Protein AF-A0A517KZJ5-F1 (afdb_monomer_lite)

Sequence (137 aa):
MPTTIDRIVAPIRPSAASSGRLAYRQSRAFATVKATSEGKSSADEAVEKIQELYETARDEFELASEETEENTIYAADDRAAAKAELEKLKEALADVVEEGSDYPAHVREEVSKRVAHRVRELDHAFKALEEKAMHQD

Radius of gyration: 35.66 Å; chains: 1; bounding box: 97×55×94 Å

Secondary structure (DSSP, 8-state):
-----------------------------------S-S---HHHHHHHHHHHHHHHHHHHHHHHHHHHHHT-SSHHHHHHHHHHHHHHHHHHHHHHHSTTSSS-HHHHHHHHHHHHHHHHHHHHHHHHHHHHHHH--

Foldseek 3Di:
DDDDDDDDDDDDDDDDDDDDDDDDDDDPPPDPPPDDDDDDPPLNVLLVVLVVLLVVLVVLLVVLLVCLVVVHPCNVVSLVVSVVSLVVSVVSLCLLLDDPHPDDNVSSVVSCVPPVVSSVVSVVSSVVSVVSSVVVD

Organism: NCBI:txid50376

InterPro domains:
  IPR060581 Embryogenesis-like protein, helical domain [PF27980] (44-131)

pLDDT: mean 78.82, std 18.57, range [41.06, 96.94]

Structure (mmCIF, N/CA/C/O backbone):
data_AF-A0A517KZJ5-F1
#
_entry.id   AF-A0A517KZJ5-F1
#
loop_
_atom_site.group_PDB
_atom_site.id
_atom_site.type_symbol
_atom_site.label_atom_id
_atom_site.label_alt_id
_atom_site.label_comp_id
_atom_site.label_asym_id
_atom_site.label_entity_id
_atom_site.label_seq_id
_atom_site.pdbx_PDB_ins_code
_atom_site.Cartn_x
_atom_site.Cartn_y
_atom_site.Cartn_z
_atom_site.occupancy
_atom_site.B_iso_or_equiv
_atom_site.auth_seq_id
_atom_site.auth_comp_id
_atom_site.auth_asym_id
_atom_site.auth_atom_id
_atom_site.pdbx_PDB_model_num
ATOM 1 N N . MET A 1 1 ? 78.970 37.033 -72.196 1.00 41.62 1 MET A N 1
ATOM 2 C CA . MET A 1 1 ? 78.337 35.744 -72.543 1.00 41.62 1 MET A CA 1
ATOM 3 C C . MET A 1 1 ? 77.567 35.244 -71.316 1.00 41.62 1 MET A C 1
ATOM 5 O O . MET A 1 1 ? 78.092 35.405 -70.220 1.00 41.62 1 MET A O 1
ATOM 9 N N . PRO A 1 2 ? 76.314 34.799 -71.508 1.00 47.09 2 PRO A N 1
ATOM 10 C CA . PRO A 1 2 ? 75.175 34.820 -70.559 1.00 47.09 2 PRO A CA 1
ATOM 11 C C . PRO A 1 2 ? 75.243 33.693 -69.504 1.00 47.09 2 PRO A C 1
ATOM 13 O O . PRO A 1 2 ? 75.725 32.614 -69.818 1.00 47.09 2 PRO A O 1
ATOM 16 N N . THR A 1 3 ? 74.981 33.904 -68.203 1.00 57.75 3 THR A N 1
ATOM 17 C CA . THR A 1 3 ? 73.689 34.024 -67.472 1.00 57.75 3 THR A CA 1
ATOM 18 C C . THR A 1 3 ? 72.608 33.022 -67.872 1.00 57.75 3 THR A C 1
ATOM 20 O O . THR A 1 3 ? 72.017 33.187 -68.931 1.00 57.75 3 THR A O 1
ATOM 23 N N . THR A 1 4 ? 72.271 32.080 -66.981 1.00 63.31 4 THR A N 1
ATOM 24 C CA . THR A 1 4 ? 70.887 31.712 -66.598 1.00 63.31 4 THR A CA 1
ATOM 25 C C . THR A 1 4 ? 70.951 30.823 -65.349 1.00 63.31 4 THR A C 1
ATOM 27 O O . THR A 1 4 ? 71.451 29.705 -65.394 1.00 63.31 4 THR A O 1
ATOM 30 N N . ILE A 1 5 ? 70.500 31.373 -64.220 1.00 57.56 5 ILE A N 1
ATOM 31 C CA . ILE A 1 5 ? 70.291 30.682 -62.943 1.00 57.56 5 ILE A CA 1
ATOM 32 C C . ILE A 1 5 ? 68.860 30.155 -62.976 1.00 57.56 5 ILE A C 1
ATOM 34 O O . ILE A 1 5 ? 67.927 30.955 -63.057 1.00 57.56 5 ILE A O 1
ATOM 38 N N . ASP A 1 6 ? 68.697 28.837 -62.923 1.00 51.25 6 ASP A N 1
ATOM 39 C CA . ASP A 1 6 ? 67.384 28.205 -62.863 1.00 51.25 6 ASP A CA 1
ATOM 40 C C . ASP A 1 6 ? 66.880 28.185 -61.410 1.00 51.25 6 ASP A C 1
ATOM 42 O O . ASP A 1 6 ? 67.546 27.699 -60.492 1.00 51.25 6 ASP A O 1
ATOM 46 N N . ARG A 1 7 ? 65.717 28.802 -61.203 1.00 51.34 7 ARG A N 1
ATOM 47 C CA . ARG A 1 7 ? 65.000 28.936 -59.931 1.00 51.34 7 ARG A CA 1
ATOM 48 C C . ARG A 1 7 ? 63.756 28.066 -60.033 1.00 51.34 7 ARG A C 1
ATOM 50 O O . ARG A 1 7 ? 62.835 28.434 -60.754 1.00 51.34 7 ARG A O 1
ATOM 57 N N . ILE A 1 8 ? 63.658 27.007 -59.231 1.00 51.03 8 ILE A N 1
ATOM 58 C CA . ILE A 1 8 ? 62.369 26.356 -58.967 1.00 51.03 8 ILE A CA 1
ATOM 59 C C . ILE A 1 8 ? 62.160 26.267 -57.458 1.00 51.03 8 ILE A C 1
ATOM 61 O O . ILE A 1 8 ? 62.791 25.498 -56.740 1.00 51.03 8 ILE A O 1
ATOM 65 N N . VAL A 1 9 ? 61.267 27.144 -57.012 1.00 50.97 9 VAL A N 1
ATOM 66 C CA . VAL A 1 9 ? 60.692 27.253 -55.676 1.00 50.97 9 VAL A CA 1
ATOM 67 C C . VAL A 1 9 ? 59.474 26.334 -55.599 1.00 50.97 9 VAL A C 1
ATOM 69 O O . VAL A 1 9 ? 58.575 26.410 -56.432 1.00 50.97 9 VAL A O 1
ATOM 72 N N . ALA A 1 10 ? 59.408 25.536 -54.543 1.00 48.91 10 ALA A N 1
ATOM 73 C CA . ALA A 1 10 ? 58.169 25.115 -53.892 1.00 48.91 10 ALA A CA 1
ATOM 74 C C . ALA A 1 10 ? 58.375 25.355 -52.380 1.00 48.91 10 ALA A C 1
ATOM 76 O O . ALA A 1 10 ? 59.536 25.460 -51.975 1.00 48.91 10 ALA A O 1
ATOM 77 N N . PRO A 1 11 ? 57.346 25.406 -51.510 1.00 54.75 11 PRO A N 1
ATOM 78 C CA . PRO A 1 11 ? 55.941 25.041 -51.711 1.00 54.75 11 PRO A CA 1
ATOM 79 C C . PRO A 1 11 ? 54.965 26.074 -51.079 1.00 54.75 11 PRO A C 1
ATOM 81 O O . PRO A 1 11 ? 55.349 27.195 -50.766 1.00 54.75 11 PRO A O 1
ATOM 84 N N . ILE A 1 12 ? 53.730 25.625 -50.809 1.00 51.97 12 ILE A N 1
ATOM 85 C CA . ILE A 1 12 ? 52.717 26.167 -49.873 1.00 51.97 12 ILE A CA 1
ATOM 86 C C . ILE A 1 12 ? 51.531 26.872 -50.561 1.00 51.97 12 ILE A C 1
ATOM 88 O O . ILE A 1 12 ? 51.548 28.051 -50.897 1.00 51.97 12 ILE A O 1
ATOM 92 N N . ARG A 1 13 ? 50.438 26.114 -50.699 1.00 52.66 13 ARG A N 1
ATOM 93 C CA . ARG A 1 13 ? 49.053 26.619 -50.695 1.00 52.66 13 ARG A CA 1
ATOM 94 C C . ARG A 1 13 ? 48.541 26.593 -49.241 1.00 52.66 13 ARG A C 1
ATOM 96 O O . ARG A 1 13 ? 49.051 25.783 -48.471 1.00 52.66 13 ARG A O 1
ATOM 103 N N . PRO A 1 14 ? 47.400 27.218 -48.910 1.00 50.72 14 PRO A N 1
ATOM 104 C CA . PRO A 1 14 ? 46.936 28.574 -49.204 1.00 50.72 14 PRO A CA 1
ATOM 105 C C . PRO A 1 14 ? 46.659 29.343 -47.887 1.00 50.72 14 PRO A C 1
ATOM 107 O O . PRO A 1 14 ? 46.109 28.779 -46.944 1.00 50.72 14 PRO A O 1
ATOM 110 N N . SER A 1 15 ? 46.997 30.636 -47.820 1.00 47.88 15 SER A N 1
ATOM 111 C CA . SER A 1 15 ? 46.648 31.504 -46.679 1.00 47.88 15 SER A CA 1
ATOM 112 C C . SER A 1 15 ? 45.508 32.459 -47.041 1.00 47.88 15 SER A C 1
ATOM 114 O O . SER A 1 15 ? 45.426 32.959 -48.161 1.00 47.88 15 SER A O 1
ATOM 116 N N . ALA A 1 16 ? 44.612 32.636 -46.077 1.00 47.19 16 ALA A N 1
ATOM 117 C CA . ALA A 1 16 ? 43.296 33.251 -46.146 1.00 47.19 16 ALA A CA 1
ATOM 118 C C . ALA A 1 16 ? 43.293 34.757 -46.468 1.00 47.19 16 ALA A C 1
ATOM 120 O O . ALA A 1 16 ? 44.236 35.462 -46.130 1.00 47.19 16 ALA A O 1
ATOM 121 N N . ALA A 1 17 ? 42.171 35.266 -46.994 1.00 45.62 17 ALA A N 1
ATOM 122 C CA . ALA A 1 17 ? 41.402 36.321 -46.320 1.00 45.62 17 ALA A CA 1
ATOM 123 C C . ALA A 1 17 ? 40.138 36.701 -47.108 1.00 45.62 17 ALA A C 1
ATOM 125 O O . ALA A 1 17 ? 40.169 37.140 -48.256 1.00 45.62 17 ALA A O 1
ATOM 126 N N . SER A 1 18 ? 39.015 36.555 -46.417 1.00 47.88 18 SER A N 1
ATOM 127 C CA . SER A 1 18 ? 37.683 37.051 -46.730 1.00 47.88 18 SER A CA 1
ATOM 128 C C . SER A 1 18 ? 37.620 38.583 -46.746 1.00 47.88 18 SER A C 1
ATOM 130 O O . SER A 1 18 ? 37.999 39.220 -45.765 1.00 47.88 18 SER A O 1
ATOM 132 N N . SER A 1 19 ? 37.040 39.167 -47.798 1.00 52.06 19 SER A N 1
ATOM 133 C CA . SER A 1 19 ? 36.586 40.564 -47.810 1.00 52.06 19 SER A CA 1
ATOM 134 C C . SER A 1 19 ? 35.063 40.631 -47.909 1.00 52.06 19 SER A C 1
ATOM 136 O O . SER A 1 19 ? 34.477 40.309 -48.937 1.00 52.06 19 SER A O 1
ATOM 138 N N . GLY A 1 20 ? 34.465 41.034 -46.786 1.00 52.78 20 GLY A N 1
ATOM 139 C CA . GLY A 1 20 ? 33.256 41.845 -46.647 1.00 52.78 20 GLY A CA 1
ATOM 140 C C . GLY A 1 20 ? 32.021 41.510 -47.479 1.00 52.78 20 GLY A C 1
ATOM 141 O O . GLY A 1 20 ? 31.919 41.912 -48.635 1.00 52.78 20 GLY A O 1
ATOM 142 N N . ARG A 1 21 ? 30.976 41.015 -46.803 1.00 51.66 21 ARG A N 1
ATOM 143 C CA . ARG A 1 21 ? 29.625 41.549 -47.015 1.00 51.66 21 ARG A CA 1
ATOM 144 C C . ARG A 1 21 ? 28.920 41.805 -45.690 1.00 51.66 21 ARG A C 1
ATOM 146 O O . ARG A 1 21 ? 28.738 40.922 -44.862 1.00 51.66 21 ARG A O 1
ATOM 153 N N . LEU A 1 22 ? 28.549 43.069 -45.553 1.00 52.47 22 LEU A N 1
ATOM 154 C CA . LEU A 1 22 ? 27.547 43.617 -44.661 1.00 52.47 22 LEU A CA 1
ATOM 155 C C . LEU A 1 22 ? 26.187 42.982 -44.997 1.00 52.47 22 LEU A C 1
ATOM 157 O O . LEU A 1 22 ? 25.784 43.048 -46.154 1.00 52.47 22 LEU A O 1
ATOM 161 N N . ALA A 1 23 ? 25.506 42.390 -44.021 1.00 50.56 23 ALA A N 1
ATOM 162 C CA . ALA A 1 23 ? 24.046 42.224 -43.947 1.00 50.56 23 ALA A CA 1
ATOM 163 C C . ALA A 1 23 ? 23.781 41.249 -42.798 1.00 50.56 23 ALA A C 1
ATOM 165 O O . ALA A 1 23 ? 24.216 40.107 -42.825 1.00 50.56 23 ALA A O 1
ATOM 166 N N . TYR A 1 24 ? 23.290 41.764 -41.679 1.00 46.41 24 TYR A N 1
ATOM 167 C CA . TYR A 1 24 ? 21.860 41.813 -41.370 1.00 46.41 24 TYR A CA 1
ATOM 168 C C . TYR A 1 24 ? 21.488 40.579 -40.562 1.00 46.41 24 TYR A C 1
ATOM 170 O O . TYR A 1 24 ? 21.864 39.475 -40.922 1.00 46.41 24 TYR A O 1
ATOM 178 N N . ARG A 1 25 ? 20.808 40.850 -39.443 1.00 56.16 25 ARG A N 1
ATOM 179 C CA . ARG A 1 25 ? 20.026 39.950 -38.590 1.00 56.16 25 ARG A CA 1
ATOM 180 C C . ARG A 1 25 ? 20.245 38.455 -38.822 1.00 56.16 25 ARG A C 1
ATOM 182 O O . ARG A 1 25 ? 19.934 37.950 -39.888 1.00 56.16 25 ARG A O 1
ATOM 189 N N . GLN A 1 26 ? 20.469 37.731 -37.735 1.00 54.75 26 GLN A N 1
ATOM 190 C CA . GLN A 1 26 ? 19.382 37.009 -37.065 1.00 54.75 26 GLN A CA 1
ATOM 191 C C . GLN A 1 26 ? 19.998 36.208 -35.917 1.00 54.75 26 GLN A C 1
ATOM 193 O O . GLN A 1 26 ? 20.906 35.414 -36.115 1.00 54.75 26 GLN A O 1
ATOM 198 N N . SER A 1 27 ? 19.488 36.476 -34.717 1.00 50.91 27 SER A N 1
ATOM 199 C CA . SER A 1 27 ? 19.462 35.552 -33.584 1.00 50.91 27 SER A CA 1
ATOM 200 C C . SER A 1 27 ? 20.802 35.076 -33.017 1.00 50.91 27 SER A C 1
ATOM 202 O O . SER A 1 27 ? 21.449 34.167 -33.525 1.00 50.91 27 SER A O 1
ATOM 204 N N . ARG A 1 28 ? 21.122 35.577 -31.818 1.00 54.38 28 ARG A N 1
ATOM 205 C CA . ARG A 1 28 ? 21.798 34.759 -30.803 1.00 54.38 28 ARG A CA 1
ATOM 206 C C . ARG A 1 28 ? 21.054 33.422 -30.703 1.00 54.38 28 ARG A C 1
ATOM 208 O O . ARG A 1 28 ? 19.978 33.373 -30.115 1.00 54.38 28 ARG A O 1
ATOM 215 N N . ALA A 1 29 ? 21.612 32.355 -31.260 1.00 54.53 29 ALA A N 1
ATOM 216 C CA . ALA A 1 29 ? 21.168 30.999 -30.975 1.00 54.53 29 ALA A CA 1
ATOM 217 C C . ALA A 1 29 ? 21.729 30.574 -29.607 1.00 54.53 29 ALA A C 1
ATOM 219 O O . ALA A 1 29 ? 22.605 29.723 -29.509 1.00 54.53 29 ALA A O 1
ATOM 220 N N . PHE A 1 30 ? 21.238 31.204 -28.537 1.00 56.91 30 PHE A N 1
ATOM 221 C CA . PHE A 1 30 ? 21.168 30.53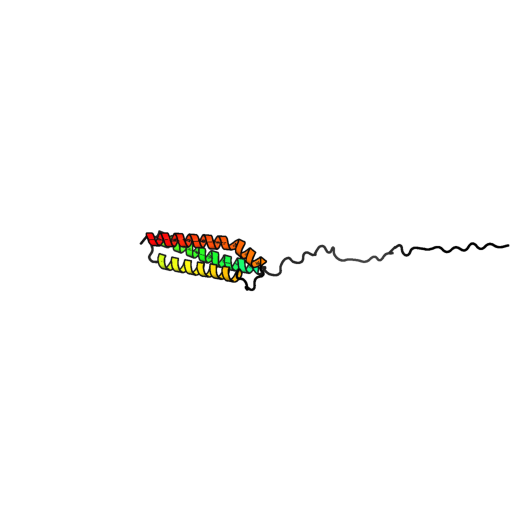3 -27.244 1.00 56.91 30 PHE A CA 1
ATOM 222 C C . PHE A 1 30 ? 19.876 29.730 -27.256 1.00 56.91 30 PHE A C 1
ATOM 224 O O . PHE A 1 30 ? 18.823 30.283 -26.964 1.00 56.91 30 PHE A O 1
ATOM 231 N N . ALA A 1 31 ? 19.957 28.472 -27.676 1.00 55.09 31 ALA A N 1
ATOM 232 C CA . ALA A 1 31 ? 19.031 27.409 -27.293 1.00 55.09 31 ALA A CA 1
ATOM 233 C C . ALA A 1 31 ? 19.391 26.134 -28.062 1.00 55.09 31 ALA A C 1
ATOM 235 O O . ALA A 1 31 ? 18.862 25.864 -29.135 1.00 55.09 31 ALA A O 1
ATOM 236 N N . THR A 1 32 ? 20.222 25.293 -27.457 1.00 53.50 32 THR A N 1
ATOM 237 C CA . THR A 1 32 ? 19.881 23.867 -27.426 1.00 53.50 32 THR A CA 1
ATOM 238 C C . THR A 1 32 ? 19.395 23.543 -26.019 1.00 53.50 32 THR A C 1
ATOM 240 O O . THR A 1 32 ? 19.930 22.682 -25.332 1.00 53.50 32 THR A O 1
ATOM 243 N N . VAL A 1 33 ? 18.388 24.291 -25.564 1.00 55.69 33 VAL A N 1
ATOM 244 C CA . VAL A 1 33 ? 17.442 23.763 -24.585 1.00 55.69 33 VAL A CA 1
ATOM 245 C C . VAL A 1 33 ? 16.407 23.011 -25.414 1.00 55.69 33 VAL A C 1
ATOM 247 O O . VAL A 1 33 ? 15.457 23.595 -25.926 1.00 55.69 33 VAL A O 1
ATOM 250 N N . LYS A 1 34 ? 16.676 21.730 -25.656 1.00 52.34 34 LYS A N 1
ATOM 251 C CA . LYS A 1 34 ? 15.700 20.745 -26.128 1.00 52.34 34 LYS A CA 1
ATOM 252 C C . LYS A 1 34 ? 16.190 19.399 -25.580 1.00 52.34 34 LYS A C 1
ATOM 254 O O . LYS A 1 34 ? 17.234 18.937 -26.013 1.00 52.34 34 LYS A O 1
ATOM 259 N N . ALA A 1 35 ? 15.594 18.804 -24.555 1.00 49.09 35 ALA A N 1
ATOM 260 C CA . ALA A 1 35 ? 14.178 18.762 -24.233 1.00 49.09 35 ALA A CA 1
ATOM 261 C C . ALA A 1 35 ? 13.901 19.108 -22.761 1.00 49.09 35 ALA A C 1
ATOM 263 O O . ALA A 1 35 ? 14.310 18.400 -21.848 1.00 49.09 35 ALA A O 1
ATOM 264 N N . THR A 1 36 ? 13.149 20.178 -22.540 1.00 51.19 36 THR A N 1
ATOM 265 C CA . THR A 1 36 ? 12.191 20.226 -21.435 1.00 51.19 36 THR A CA 1
ATOM 266 C C . THR A 1 36 ? 10.818 20.052 -22.071 1.00 51.19 36 THR A C 1
ATOM 268 O O . THR A 1 36 ? 10.537 20.747 -23.045 1.00 51.19 36 THR A O 1
ATOM 271 N N . SER A 1 37 ? 10.036 19.126 -21.512 1.00 56.47 37 SER A N 1
ATOM 272 C CA . SER A 1 37 ? 8.686 18.666 -21.881 1.00 56.47 37 SER A CA 1
ATOM 273 C C . SER A 1 37 ? 8.542 17.764 -23.115 1.00 56.47 37 SER A C 1
ATOM 275 O O . SER A 1 37 ? 8.159 18.239 -24.176 1.00 56.47 37 SER A O 1
ATOM 277 N N . GLU A 1 38 ? 8.715 16.450 -22.941 1.00 41.06 38 GLU A N 1
ATOM 278 C CA . GLU A 1 38 ? 7.925 15.457 -23.689 1.00 41.06 38 GLU A CA 1
ATOM 279 C C . GLU A 1 38 ? 7.886 14.124 -22.921 1.00 41.06 38 GLU A C 1
ATOM 281 O O . GLU A 1 38 ? 8.881 13.410 -22.855 1.00 41.06 38 GLU A O 1
ATOM 286 N N . GLY A 1 39 ? 6.722 13.838 -22.321 1.00 46.28 39 GLY A N 1
ATOM 287 C CA . GLY A 1 39 ? 6.385 12.595 -21.621 1.00 46.28 39 GLY A CA 1
ATOM 288 C C . GLY A 1 39 ? 6.861 12.556 -20.170 1.00 46.28 39 GLY A C 1
ATOM 289 O O . GLY A 1 39 ? 8.051 12.692 -19.905 1.00 46.28 39 GLY A O 1
ATOM 290 N N . LYS A 1 40 ? 5.957 12.311 -19.212 1.00 51.41 40 LYS A N 1
ATOM 291 C CA . LYS A 1 40 ? 6.376 11.621 -17.981 1.00 51.41 40 LYS A CA 1
ATOM 292 C C . LYS A 1 40 ? 7.170 10.400 -18.434 1.00 51.41 40 LYS A C 1
ATOM 294 O O . LYS A 1 40 ? 6.747 9.732 -19.383 1.00 51.41 40 LYS A O 1
ATOM 299 N N . SER A 1 41 ? 8.348 10.155 -17.862 1.00 69.25 41 SER A N 1
ATOM 300 C CA . SER A 1 41 ? 9.026 8.911 -18.204 1.00 69.25 41 SER A CA 1
ATOM 301 C C . SER A 1 41 ? 8.084 7.769 -17.817 1.00 69.25 41 SER A C 1
ATOM 303 O O . SER A 1 41 ? 7.325 7.889 -16.858 1.00 69.25 41 SER A O 1
ATOM 305 N N . SER A 1 42 ? 8.099 6.670 -18.566 1.00 73.56 42 SER A N 1
ATOM 306 C CA . SER A 1 42 ? 7.313 5.476 -18.223 1.00 73.56 42 SER A CA 1
ATOM 307 C C . SER A 1 42 ? 7.523 5.071 -16.745 1.00 73.56 42 SER A C 1
ATOM 309 O O . SER A 1 42 ? 6.596 4.618 -16.084 1.00 73.56 42 SER A O 1
ATOM 311 N N . ALA A 1 43 ? 8.702 5.362 -16.178 1.00 79.31 43 ALA A N 1
ATOM 312 C CA . ALA A 1 43 ? 8.982 5.241 -14.749 1.00 79.31 43 ALA A CA 1
ATOM 313 C C . ALA A 1 43 ? 8.149 6.170 -13.864 1.00 79.31 43 ALA A C 1
ATOM 315 O O . ALA A 1 43 ? 7.599 5.715 -12.869 1.00 79.31 43 ALA A O 1
ATOM 316 N N . ASP A 1 44 ? 8.074 7.459 -14.198 1.00 84.06 44 ASP A N 1
ATOM 317 C CA . ASP A 1 44 ? 7.309 8.433 -13.420 1.00 84.06 44 ASP A CA 1
ATOM 318 C C . ASP A 1 44 ? 5.821 8.072 -13.417 1.00 84.06 44 ASP A C 1
ATOM 320 O O . ASP A 1 44 ? 5.193 8.130 -12.368 1.00 84.06 44 ASP A O 1
ATOM 324 N N . GLU A 1 45 ? 5.275 7.614 -14.547 1.00 87.56 45 GLU A N 1
ATOM 325 C CA . GLU A 1 45 ? 3.881 7.155 -14.636 1.00 87.56 45 GLU A CA 1
ATOM 326 C C . GLU A 1 45 ? 3.624 5.904 -13.779 1.00 87.56 45 GLU A C 1
ATOM 328 O O . GLU A 1 45 ? 2.641 5.843 -13.039 1.00 87.56 45 GLU A O 1
ATOM 333 N N . ALA A 1 46 ? 4.538 4.927 -13.806 1.00 88.00 46 ALA A N 1
ATOM 334 C CA . ALA A 1 46 ? 4.449 3.752 -12.941 1.00 88.00 46 ALA A CA 1
ATOM 335 C C . ALA A 1 46 ? 4.546 4.122 -11.453 1.00 88.00 46 ALA A C 1
ATOM 337 O O . ALA A 1 46 ? 3.777 3.617 -10.637 1.00 88.00 46 ALA A O 1
ATOM 338 N N . VAL A 1 47 ? 5.472 5.017 -11.092 1.00 90.06 47 VAL A N 1
ATOM 339 C CA . VAL A 1 47 ? 5.621 5.502 -9.714 1.00 90.06 47 VAL A CA 1
ATOM 340 C C . VAL A 1 47 ? 4.374 6.255 -9.266 1.00 90.06 47 VAL A C 1
ATOM 342 O O . VAL A 1 47 ? 3.926 6.025 -8.149 1.00 90.06 47 VAL A O 1
ATOM 345 N N . GLU A 1 48 ? 3.804 7.118 -10.106 1.00 91.56 48 GLU A N 1
ATOM 346 C CA . GLU A 1 48 ? 2.563 7.838 -9.808 1.00 91.56 48 GLU A CA 1
ATOM 347 C C . GLU A 1 48 ? 1.410 6.866 -9.539 1.00 91.56 48 GLU A C 1
ATOM 349 O O . GLU A 1 48 ? 0.797 6.951 -8.480 1.00 91.56 48 GLU A O 1
ATOM 354 N N . LYS A 1 49 ? 1.186 5.874 -10.412 1.00 91.38 49 LYS A N 1
ATOM 355 C CA . LYS A 1 49 ? 0.134 4.860 -10.218 1.00 91.38 49 LYS A CA 1
ATOM 356 C C . LYS A 1 49 ? 0.309 4.078 -8.914 1.00 91.38 49 LYS A C 1
ATOM 358 O O . LYS A 1 49 ? -0.653 3.851 -8.185 1.00 91.38 49 LYS A O 1
ATOM 363 N N . ILE A 1 50 ? 1.534 3.639 -8.617 1.00 93.75 50 ILE A N 1
ATOM 364 C CA . ILE A 1 50 ? 1.813 2.901 -7.378 1.00 93.75 50 ILE A CA 1
ATOM 365 C C . ILE A 1 50 ? 1.643 3.826 -6.163 1.00 93.75 50 ILE A C 1
ATOM 367 O O . ILE A 1 50 ? 1.150 3.383 -5.131 1.00 93.75 50 ILE A O 1
ATOM 371 N N . GLN A 1 51 ? 2.016 5.104 -6.270 1.00 93.69 51 GLN A N 1
ATOM 372 C CA . GLN A 1 51 ? 1.818 6.072 -5.195 1.00 93.69 51 GLN A CA 1
ATOM 373 C C . GLN A 1 51 ? 0.329 6.334 -4.943 1.00 93.69 51 GLN A C 1
ATOM 375 O O . GLN A 1 51 ? -0.068 6.380 -3.787 1.00 93.69 51 GLN A O 1
ATOM 380 N N . GLU A 1 52 ? -0.493 6.454 -5.985 1.00 94.81 52 GLU A N 1
ATOM 381 C CA . GLU A 1 52 ? -1.949 6.587 -5.851 1.00 94.81 52 GLU A CA 1
ATOM 382 C C . GLU A 1 52 ? -2.552 5.388 -5.108 1.00 94.81 52 GLU A C 1
ATOM 384 O O . GLU A 1 52 ? -3.254 5.574 -4.117 1.00 94.81 52 GLU A O 1
ATOM 389 N N . LEU A 1 53 ? -2.199 4.160 -5.513 1.00 95.12 53 LEU A N 1
ATOM 390 C C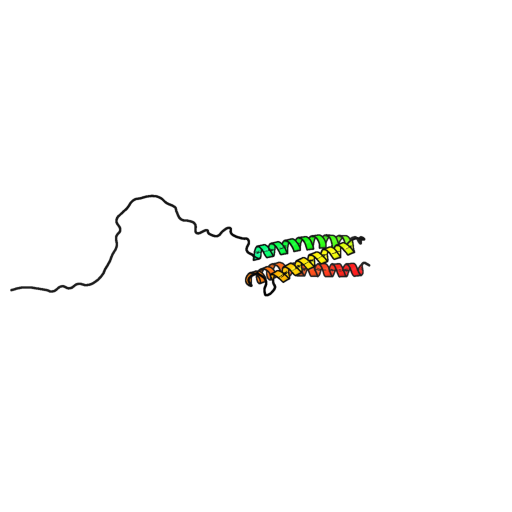A . LEU A 1 53 ? -2.626 2.940 -4.814 1.00 95.12 53 LEU A CA 1
ATOM 391 C C . LEU A 1 53 ? -2.122 2.889 -3.367 1.00 95.12 53 LEU A C 1
ATOM 393 O O . LEU A 1 53 ? -2.812 2.373 -2.494 1.00 95.12 53 LEU A O 1
ATOM 397 N N . TYR A 1 54 ? -0.922 3.412 -3.107 1.00 95.50 54 TYR A N 1
ATOM 398 C CA . TYR A 1 54 ? -0.366 3.480 -1.760 1.00 95.50 54 TYR A CA 1
ATOM 399 C C . TYR A 1 54 ? -1.156 4.436 -0.867 1.00 95.50 54 TYR A C 1
ATOM 401 O O . TYR A 1 54 ? -1.446 4.068 0.267 1.00 95.50 54 TYR A O 1
ATOM 409 N N . GLU A 1 55 ? -1.511 5.629 -1.353 1.00 96.62 55 GLU A N 1
ATOM 410 C CA . GLU A 1 55 ? -2.335 6.566 -0.579 1.00 96.62 55 GLU A CA 1
ATOM 411 C C . GLU A 1 55 ? -3.711 5.953 -0.288 1.00 96.62 55 GLU A C 1
ATOM 413 O O . GLU A 1 55 ? -4.126 5.937 0.864 1.00 96.62 55 GLU A O 1
ATOM 418 N N . THR A 1 56 ? -4.364 5.329 -1.277 1.00 96.81 56 THR A N 1
ATOM 419 C CA . THR A 1 56 ? -5.648 4.638 -1.051 1.00 96.81 56 THR A CA 1
ATOM 420 C C . THR A 1 56 ? -5.526 3.504 -0.031 1.00 96.81 56 THR A C 1
ATOM 422 O O . THR A 1 56 ? -6.299 3.446 0.919 1.00 96.81 56 THR A O 1
ATOM 425 N N . ALA A 1 57 ? -4.532 2.620 -0.171 1.00 96.12 57 ALA A N 1
ATOM 426 C CA . ALA A 1 57 ? -4.328 1.525 0.778 1.00 96.12 57 ALA A CA 1
ATOM 427 C C . ALA A 1 57 ? -3.996 2.025 2.193 1.00 96.12 57 ALA A C 1
ATOM 429 O O . ALA A 1 57 ? -4.301 1.353 3.179 1.00 96.12 57 ALA A O 1
ATOM 430 N N . ARG A 1 58 ? -3.351 3.189 2.299 1.00 96.62 58 ARG A N 1
ATOM 431 C CA . ARG A 1 58 ? -3.047 3.825 3.574 1.00 96.62 58 ARG A CA 1
ATOM 432 C C . ARG A 1 58 ? -4.291 4.433 4.217 1.00 96.62 58 ARG A C 1
ATOM 434 O O . ARG A 1 58 ? -4.478 4.212 5.407 1.00 96.62 58 ARG A O 1
ATOM 441 N N . ASP A 1 59 ? -5.117 5.149 3.464 1.00 96.94 59 ASP A N 1
ATOM 442 C CA . ASP A 1 59 ? -6.360 5.735 3.978 1.00 96.94 59 ASP A CA 1
ATOM 443 C C . ASP A 1 59 ? -7.290 4.637 4.524 1.00 96.94 59 ASP A C 1
ATOM 445 O O . ASP A 1 59 ? -7.785 4.733 5.646 1.00 96.94 59 ASP A O 1
ATOM 449 N N . GLU A 1 60 ? -7.441 3.534 3.781 1.00 96.69 60 GLU A N 1
ATOM 450 C CA . GLU A 1 60 ? -8.225 2.376 4.230 1.00 96.69 60 GLU A CA 1
ATOM 451 C C . GLU A 1 60 ? -7.599 1.684 5.451 1.00 96.69 60 GLU A C 1
ATOM 453 O O . GLU A 1 60 ? -8.305 1.213 6.340 1.00 96.69 60 GLU A O 1
ATOM 458 N N . PHE A 1 61 ? -6.264 1.630 5.539 1.00 96.50 61 PHE A N 1
ATOM 459 C CA . PHE A 1 61 ? -5.587 1.123 6.735 1.00 96.50 61 PHE A CA 1
ATOM 460 C C . PHE A 1 61 ? -5.842 2.004 7.960 1.00 96.50 61 PHE A C 1
ATOM 462 O O . PHE A 1 61 ? -6.043 1.471 9.050 1.00 96.50 61 PHE A O 1
ATOM 469 N N . GLU A 1 62 ? -5.821 3.329 7.798 1.00 96.50 62 GLU A N 1
ATOM 470 C CA . GLU A 1 62 ? -6.098 4.273 8.882 1.00 96.50 62 GLU A CA 1
ATOM 471 C C . GLU A 1 62 ? -7.531 4.066 9.404 1.00 96.50 62 GLU A C 1
ATOM 473 O O . GLU A 1 62 ? -7.694 3.852 10.608 1.00 96.50 62 GLU A O 1
ATOM 478 N N . LEU A 1 63 ? -8.523 3.953 8.510 1.00 94.62 63 LEU A N 1
ATOM 479 C CA . LEU A 1 63 ? -9.902 3.587 8.866 1.00 94.62 63 LEU A CA 1
ATOM 480 C C . LEU A 1 63 ? -9.974 2.236 9.592 1.00 94.62 63 LEU A C 1
ATOM 482 O O . LEU A 1 63 ? -10.493 2.148 10.702 1.00 94.62 63 LEU A O 1
ATOM 486 N N . ALA A 1 64 ? -9.380 1.186 9.020 1.00 94.88 64 ALA A N 1
ATOM 487 C CA . ALA A 1 64 ? -9.380 -0.144 9.625 1.00 94.88 64 ALA A CA 1
ATOM 488 C C . ALA A 1 64 ? -8.724 -0.162 11.015 1.00 94.88 64 ALA A C 1
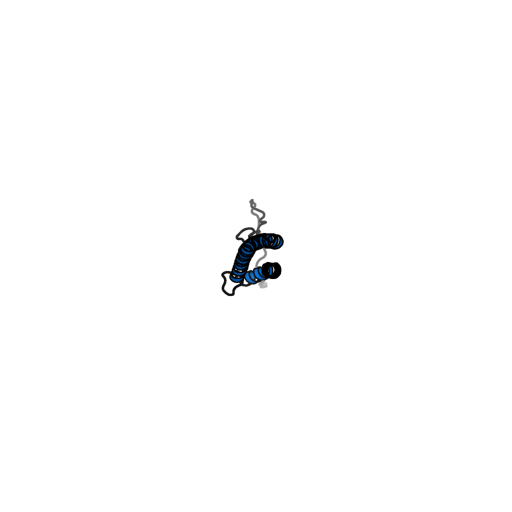ATOM 490 O O . ALA A 1 64 ? -9.134 -0.931 11.890 1.00 94.88 64 ALA A O 1
ATOM 491 N N . SER A 1 65 ? -7.689 0.656 11.221 1.00 94.69 65 SER A N 1
ATOM 492 C CA . SER A 1 65 ? -7.004 0.771 12.505 1.00 94.69 65 SER A CA 1
ATOM 493 C C . SER A 1 65 ? -7.860 1.471 13.559 1.00 94.69 65 SER A C 1
ATOM 495 O O . SER A 1 65 ? -7.954 0.957 14.672 1.00 94.69 65 SER A O 1
ATOM 497 N N . GLU A 1 66 ? -8.536 2.565 13.201 1.00 93.94 66 GLU A N 1
ATOM 498 C CA . GLU A 1 66 ? -9.430 3.314 14.090 1.00 93.94 66 GLU A CA 1
ATOM 499 C C . GLU A 1 66 ? -10.623 2.446 14.513 1.00 93.94 66 GLU A C 1
ATOM 501 O O . GLU A 1 66 ? -10.870 2.259 15.702 1.00 93.94 66 GLU A O 1
ATOM 506 N N . GLU A 1 67 ? -11.273 1.788 13.555 1.00 93.19 67 GLU A N 1
ATOM 507 C CA . GLU A 1 67 ? -12.437 0.930 13.804 1.00 93.19 67 GLU A CA 1
ATOM 508 C C . GLU A 1 67 ? -12.079 -0.308 14.651 1.00 93.19 67 GLU A C 1
ATOM 510 O O . GLU A 1 67 ? -12.855 -0.744 15.509 1.00 93.19 67 GLU A O 1
ATOM 515 N N . THR A 1 68 ? -10.870 -0.858 14.470 1.00 91.50 68 THR A N 1
ATOM 516 C CA . THR A 1 68 ? -10.348 -1.945 15.320 1.00 91.50 68 THR A CA 1
ATOM 517 C C . THR A 1 68 ? -10.083 -1.461 16.748 1.00 91.50 68 THR A C 1
ATOM 519 O O . THR A 1 68 ? -10.396 -2.170 17.705 1.00 91.50 68 THR A O 1
ATOM 522 N N . GLU A 1 69 ? -9.528 -0.260 16.920 1.00 91.44 69 GLU A N 1
ATOM 523 C CA . GLU A 1 69 ? -9.285 0.327 18.243 1.00 91.44 69 GLU A CA 1
ATOM 524 C C . GLU A 1 69 ? -10.590 0.674 18.975 1.00 91.44 69 GLU A C 1
ATOM 526 O O . GLU A 1 69 ? -10.682 0.474 20.190 1.00 91.44 69 GLU A O 1
ATOM 531 N N . GLU A 1 70 ? -11.613 1.113 18.243 1.00 91.62 70 GLU A N 1
ATOM 532 C CA . GLU A 1 70 ? -12.953 1.391 18.769 1.00 91.62 70 GLU A CA 1
ATOM 533 C C . GLU A 1 70 ? -13.812 0.130 18.979 1.00 91.62 70 GLU A C 1
ATOM 535 O O . GLU A 1 70 ? -14.872 0.204 19.607 1.00 91.62 70 GLU A O 1
ATOM 540 N N . ASN A 1 71 ? -13.337 -1.037 18.525 1.00 87.06 71 ASN A N 1
ATOM 541 C CA . ASN A 1 71 ? -14.029 -2.326 18.604 1.00 87.06 71 ASN A CA 1
ATOM 542 C C . ASN A 1 71 ? -15.456 -2.248 18.034 1.00 87.06 71 ASN A C 1
ATOM 544 O O . ASN A 1 71 ? -16.448 -2.627 18.669 1.00 87.06 71 ASN A O 1
ATOM 548 N N . THR A 1 72 ? -15.560 -1.680 16.836 1.00 90.75 72 THR A N 1
ATOM 549 C CA . THR A 1 72 ? -16.839 -1.551 16.144 1.00 90.75 72 THR A CA 1
ATOM 550 C C . THR A 1 72 ? -17.197 -2.839 15.407 1.00 90.75 72 THR A C 1
ATOM 552 O O . THR A 1 72 ? -16.376 -3.729 15.182 1.00 90.75 72 THR A O 1
ATOM 555 N N . ILE A 1 73 ? -18.458 -2.937 14.979 1.00 90.00 73 ILE A N 1
ATOM 556 C CA . ILE A 1 73 ? -18.921 -4.064 14.158 1.00 90.00 73 ILE A CA 1
ATOM 557 C C . ILE A 1 73 ? -18.339 -4.052 12.735 1.00 90.00 73 ILE A C 1
ATOM 559 O O . ILE A 1 73 ? -18.420 -5.071 12.054 1.00 90.00 73 ILE A O 1
ATOM 563 N N . TYR A 1 74 ? -17.790 -2.919 12.286 1.00 89.19 74 TYR A N 1
ATOM 564 C CA . TYR A 1 74 ? -17.269 -2.732 10.928 1.00 89.19 74 TYR A CA 1
ATOM 565 C C . TYR A 1 74 ? -15.777 -3.055 10.824 1.00 89.19 74 TYR A C 1
ATOM 567 O O . TYR A 1 74 ? -15.303 -3.412 9.749 1.00 89.19 74 TYR A O 1
ATOM 575 N N . ALA A 1 75 ? -15.069 -3.104 11.958 1.00 91.00 75 ALA A N 1
ATOM 576 C CA . ALA A 1 75 ? -13.637 -3.382 12.038 1.00 91.00 75 ALA A CA 1
ATOM 577 C C . ALA A 1 75 ? -13.167 -4.615 11.241 1.00 91.00 75 ALA A C 1
ATOM 579 O O . ALA A 1 75 ? -12.024 -4.673 10.790 1.00 91.00 75 ALA A O 1
ATOM 580 N N . ALA A 1 76 ? -13.997 -5.653 11.095 1.00 90.81 76 ALA A N 1
ATOM 581 C CA . ALA A 1 76 ? -13.656 -6.826 10.286 1.00 90.81 76 ALA A CA 1
ATOM 582 C C . ALA A 1 76 ? -13.717 -6.545 8.775 1.00 90.81 76 ALA A C 1
ATOM 584 O O . ALA A 1 76 ? -12.812 -6.956 8.044 1.00 90.81 76 ALA A O 1
ATOM 585 N N . ASP A 1 77 ? -14.756 -5.840 8.327 1.00 93.06 77 ASP A N 1
ATOM 586 C CA . ASP A 1 77 ? -14.963 -5.497 6.921 1.00 93.06 77 ASP A CA 1
ATOM 587 C C . ASP A 1 77 ? -13.940 -4.448 6.464 1.00 93.06 77 ASP A C 1
ATOM 589 O O . ASP A 1 77 ? -13.344 -4.606 5.398 1.00 93.06 77 ASP A O 1
ATOM 593 N N . ASP A 1 78 ? -13.632 -3.456 7.302 1.00 93.12 78 ASP A N 1
ATOM 594 C CA . ASP A 1 78 ? -12.643 -2.419 6.984 1.00 93.12 78 ASP A CA 1
ATOM 595 C C . ASP A 1 78 ? -11.226 -2.998 6.891 1.00 93.12 78 ASP A C 1
ATOM 597 O O . ASP A 1 78 ? -10.490 -2.721 5.943 1.00 93.12 78 ASP A O 1
ATOM 601 N N . ARG A 1 79 ? -10.850 -3.917 7.795 1.00 92.88 79 ARG A N 1
ATOM 602 C CA . ARG A 1 79 ? -9.584 -4.668 7.670 1.00 92.88 79 ARG A CA 1
ATOM 603 C C . ARG A 1 79 ? -9.515 -5.465 6.367 1.00 92.88 79 ARG A C 1
ATOM 605 O O . ARG A 1 79 ? -8.440 -5.560 5.770 1.00 92.88 79 ARG A O 1
ATOM 612 N N . ALA A 1 80 ? -10.631 -6.043 5.921 1.00 94.06 80 ALA A N 1
ATOM 613 C CA . ALA A 1 80 ? -10.686 -6.770 4.657 1.00 94.06 80 ALA A CA 1
ATOM 614 C C . ALA A 1 80 ? -10.548 -5.829 3.446 1.00 94.06 80 ALA A C 1
ATOM 616 O O . ALA A 1 80 ? -9.798 -6.151 2.522 1.00 94.06 80 ALA A O 1
ATOM 617 N N . ALA A 1 81 ? -11.207 -4.666 3.468 1.00 93.88 81 ALA A N 1
ATOM 618 C CA . ALA A 1 81 ? -11.090 -3.639 2.431 1.00 93.88 81 ALA A CA 1
ATOM 619 C C . ALA A 1 81 ? -9.649 -3.121 2.316 1.00 93.88 81 ALA A C 1
ATOM 621 O O . ALA A 1 81 ? -9.044 -3.160 1.243 1.00 93.88 81 ALA A O 1
ATOM 622 N N . ALA A 1 82 ? -9.054 -2.766 3.449 1.00 94.19 82 ALA A N 1
ATOM 623 C CA . ALA A 1 82 ? -7.687 -2.288 3.540 1.00 94.19 82 ALA A CA 1
ATOM 624 C C . ALA A 1 82 ? -6.679 -3.346 3.026 1.00 94.19 82 ALA A C 1
ATOM 626 O O . ALA A 1 82 ? -5.747 -3.035 2.278 1.00 94.19 82 ALA A O 1
ATOM 627 N N . LYS A 1 83 ? -6.904 -4.633 3.335 1.00 94.75 83 LYS A N 1
ATOM 628 C CA . LYS A 1 83 ? -6.083 -5.743 2.819 1.00 94.75 83 LYS A CA 1
ATOM 629 C C . LYS A 1 83 ? -6.207 -5.907 1.305 1.00 94.75 83 LYS A C 1
ATOM 631 O O . LYS A 1 83 ? -5.200 -6.174 0.648 1.00 94.75 83 LYS A O 1
ATOM 636 N N . ALA A 1 84 ? -7.410 -5.742 0.757 1.00 95.44 84 ALA A N 1
ATOM 637 C CA . ALA A 1 84 ? -7.645 -5.826 -0.680 1.00 95.44 84 ALA A CA 1
ATOM 638 C C . ALA A 1 84 ? -6.918 -4.705 -1.442 1.00 95.44 84 ALA A C 1
ATOM 640 O O . ALA A 1 84 ? -6.299 -4.971 -2.472 1.00 95.44 84 ALA A O 1
ATOM 641 N N . GLU A 1 85 ? -6.924 -3.469 -0.935 1.00 95.94 85 GLU A N 1
ATOM 642 C CA . GLU A 1 85 ? -6.168 -2.370 -1.555 1.00 95.94 85 GLU A CA 1
ATO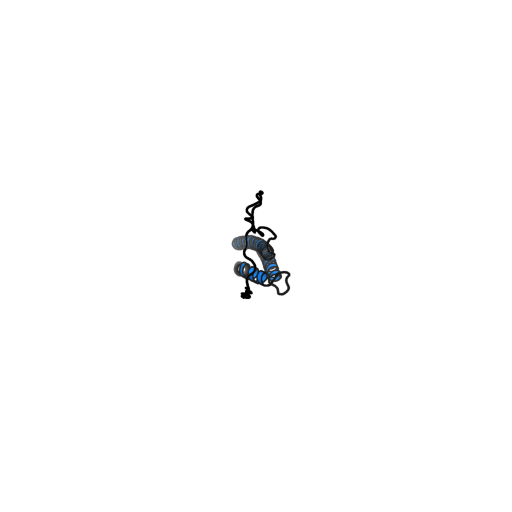M 643 C C . GLU A 1 85 ? -4.648 -2.582 -1.457 1.00 95.94 85 GLU A C 1
ATOM 645 O O . GLU A 1 85 ? -3.915 -2.351 -2.422 1.00 95.94 85 GLU A O 1
ATOM 650 N N . LEU A 1 86 ? -4.157 -3.116 -0.333 1.00 94.62 86 LEU A N 1
ATOM 651 C CA . LEU A 1 86 ? -2.749 -3.489 -0.189 1.00 94.62 86 LEU A CA 1
ATOM 652 C C . LEU A 1 86 ? -2.331 -4.610 -1.157 1.00 94.62 86 LEU A C 1
ATOM 654 O O . LEU A 1 86 ? -1.200 -4.613 -1.652 1.00 94.62 86 LEU A O 1
ATOM 658 N N . GLU A 1 87 ? -3.216 -5.563 -1.444 1.00 95.75 87 GLU A N 1
ATOM 659 C CA . GLU A 1 87 ? -2.974 -6.598 -2.451 1.00 95.75 87 GLU A CA 1
ATOM 660 C C . GLU A 1 87 ? -2.852 -5.992 -3.854 1.00 95.75 87 GLU A C 1
ATOM 662 O O . GLU A 1 87 ? -1.859 -6.257 -4.533 1.00 95.75 87 GLU A O 1
ATOM 667 N N . LYS A 1 88 ? -3.759 -5.083 -4.239 1.00 95.00 88 LYS A N 1
ATOM 668 C CA . LYS A 1 88 ? -3.670 -4.349 -5.516 1.00 95.00 88 LYS A CA 1
ATOM 669 C C . LYS A 1 88 ? -2.379 -3.541 -5.633 1.00 95.00 88 LYS A C 1
ATOM 671 O O . LYS A 1 88 ? -1.760 -3.505 -6.696 1.00 95.00 88 LYS A O 1
ATOM 676 N N . LEU A 1 89 ? -1.941 -2.904 -4.546 1.00 94.38 89 LEU A N 1
ATOM 677 C CA . LEU A 1 89 ? -0.673 -2.173 -4.500 1.00 94.38 89 LEU A CA 1
ATOM 678 C C . LEU A 1 89 ? 0.528 -3.098 -4.753 1.00 94.38 89 LEU A C 1
ATOM 680 O O . LEU A 1 89 ? 1.451 -2.741 -5.491 1.00 94.38 89 LEU A O 1
ATOM 684 N N . LYS A 1 90 ? 0.530 -4.288 -4.144 1.00 94.50 90 LYS A N 1
ATOM 685 C CA . LYS A 1 90 ? 1.586 -5.289 -4.343 1.00 94.50 90 LYS A CA 1
ATOM 686 C C . LYS A 1 90 ? 1.578 -5.862 -5.752 1.00 94.50 90 LYS A C 1
ATOM 688 O O . LYS A 1 90 ? 2.657 -6.039 -6.309 1.00 94.50 90 LYS A O 1
ATOM 693 N N . GLU A 1 91 ? 0.401 -6.136 -6.301 1.00 94.62 91 GLU A N 1
ATOM 694 C CA . GLU A 1 91 ? 0.227 -6.605 -7.676 1.00 94.62 91 GLU A CA 1
ATOM 695 C C . GLU A 1 91 ? 0.775 -5.567 -8.659 1.00 94.62 91 GLU A C 1
ATOM 697 O O . GLU A 1 91 ? 1.685 -5.871 -9.422 1.00 94.62 91 GLU A O 1
ATOM 702 N N . ALA A 1 92 ? 0.372 -4.299 -8.528 1.00 92.31 92 ALA A N 1
ATOM 703 C CA . ALA A 1 92 ? 0.881 -3.223 -9.376 1.00 92.31 92 ALA A CA 1
ATOM 704 C C . ALA A 1 92 ? 2.409 -3.054 -9.284 1.00 92.31 92 ALA A C 1
ATOM 706 O O . ALA A 1 92 ? 3.069 -2.783 -10.288 1.00 92.31 92 ALA A O 1
ATOM 707 N N . LEU A 1 93 ? 2.997 -3.215 -8.093 1.00 91.88 93 LEU A N 1
ATOM 708 C CA . LEU A 1 93 ? 4.452 -3.198 -7.934 1.00 91.88 93 LEU A CA 1
ATOM 709 C C . LEU A 1 93 ? 5.110 -4.421 -8.593 1.00 91.88 93 LEU A C 1
ATOM 711 O O . LEU A 1 93 ? 6.161 -4.276 -9.220 1.00 91.88 93 LEU A O 1
ATOM 715 N N . ALA A 1 94 ? 4.525 -5.609 -8.434 1.00 92.44 94 ALA A N 1
ATOM 716 C CA . ALA A 1 94 ? 5.029 -6.844 -9.023 1.00 92.44 94 ALA A CA 1
ATOM 717 C C . ALA A 1 94 ? 5.009 -6.766 -10.553 1.00 92.44 94 ALA A C 1
ATOM 719 O O . ALA A 1 94 ? 6.055 -6.977 -11.162 1.00 92.44 94 ALA A O 1
ATOM 720 N N . ASP A 1 95 ? 3.891 -6.339 -11.142 1.00 90.50 95 ASP A N 1
ATOM 721 C CA . ASP A 1 95 ? 3.717 -6.162 -12.588 1.00 90.50 95 ASP A CA 1
ATOM 722 C C . ASP A 1 95 ? 4.779 -5.235 -13.187 1.00 90.50 95 ASP A C 1
ATOM 724 O O . ASP A 1 95 ? 5.314 -5.476 -14.269 1.00 90.50 95 ASP A O 1
ATOM 728 N N . VAL A 1 96 ? 5.121 -4.154 -12.478 1.00 89.25 96 VAL A N 1
ATOM 729 C CA . VAL A 1 96 ? 6.149 -3.219 -12.946 1.00 89.25 96 VAL A CA 1
ATOM 730 C C . VAL A 1 96 ? 7.539 -3.844 -12.842 1.00 89.25 96 VAL A C 1
ATOM 732 O O . VAL A 1 96 ? 8.334 -3.725 -13.775 1.00 89.25 96 VAL A O 1
ATOM 735 N N . VAL A 1 97 ? 7.853 -4.507 -11.727 1.00 91.19 97 VAL A N 1
ATOM 736 C CA . VAL A 1 97 ? 9.205 -5.011 -11.426 1.00 91.19 97 VAL A CA 1
ATOM 737 C C . VAL A 1 97 ? 9.515 -6.351 -12.119 1.00 91.19 97 VAL A C 1
ATOM 739 O O . VAL A 1 97 ? 10.694 -6.679 -12.294 1.00 91.19 97 VAL A O 1
ATOM 742 N N . GLU A 1 98 ? 8.501 -7.096 -12.566 1.00 90.94 98 GLU A N 1
ATOM 743 C CA . GLU A 1 98 ? 8.637 -8.419 -13.185 1.00 90.94 98 GLU A CA 1
ATOM 744 C C . GLU A 1 98 ? 9.585 -8.437 -14.400 1.00 90.94 98 GLU A C 1
ATOM 746 O O . GLU A 1 98 ? 9.739 -7.470 -15.156 1.00 90.94 98 GLU A O 1
ATOM 751 N N . GLU A 1 99 ? 10.281 -9.563 -14.577 1.00 78.69 99 GLU A N 1
ATOM 752 C CA . GLU A 1 99 ? 11.102 -9.830 -15.754 1.00 78.69 99 GLU A CA 1
ATOM 753 C C . GLU A 1 99 ? 10.228 -10.170 -16.960 1.00 78.69 99 GLU A C 1
ATOM 755 O O . GLU A 1 99 ? 9.756 -11.290 -17.109 1.00 78.69 99 GLU A O 1
ATOM 760 N N . GLY A 1 100 ? 10.027 -9.178 -17.830 1.00 77.06 100 GLY A N 1
ATOM 761 C CA . GLY A 1 100 ? 9.157 -9.293 -19.002 1.00 77.06 100 GLY A CA 1
ATOM 762 C C . GLY A 1 100 ? 8.092 -8.204 -19.097 1.00 77.06 100 GLY A C 1
ATOM 763 O O . GLY A 1 100 ? 7.366 -8.184 -20.086 1.00 77.06 100 GLY A O 1
ATOM 764 N N . SER A 1 101 ? 8.017 -7.293 -18.121 1.00 85.81 101 SER A N 1
ATOM 765 C CA . SER A 1 101 ? 7.138 -6.129 -18.211 1.00 85.81 101 SER A CA 1
ATOM 766 C C . SER A 1 101 ? 7.572 -5.169 -19.326 1.00 85.81 101 SER A C 1
ATOM 768 O O . SER A 1 101 ? 8.717 -5.192 -19.793 1.00 85.81 101 SER A O 1
ATOM 770 N N . ASP A 1 102 ? 6.665 -4.277 -19.727 1.00 84.88 102 ASP A N 1
ATOM 771 C CA . ASP A 1 102 ? 6.930 -3.250 -20.744 1.00 84.88 102 ASP A CA 1
ATOM 772 C C . ASP A 1 102 ? 7.999 -2.223 -20.304 1.00 84.88 102 ASP A C 1
ATOM 774 O O . ASP A 1 102 ? 8.438 -1.382 -21.094 1.00 84.88 102 ASP A O 1
ATOM 778 N N . TYR A 1 103 ? 8.456 -2.294 -19.046 1.00 84.38 103 TYR A N 1
ATOM 779 C CA . TYR A 1 103 ? 9.405 -1.360 -18.455 1.00 84.38 103 TYR A CA 1
ATOM 780 C C . TYR A 1 103 ? 10.868 -1.813 -18.628 1.00 84.38 103 TYR A C 1
ATOM 782 O O . TYR A 1 103 ? 11.250 -2.940 -18.280 1.00 84.38 103 TYR A O 1
ATOM 790 N N . PRO A 1 104 ? 11.768 -0.921 -19.084 1.00 86.75 104 PRO A N 1
ATOM 791 C CA . PRO A 1 104 ? 13.186 -1.244 -19.195 1.00 86.75 104 PRO A CA 1
ATOM 792 C C . PRO A 1 104 ? 13.819 -1.478 -17.813 1.00 86.75 104 PRO A C 1
ATOM 794 O O . PRO A 1 104 ? 13.393 -0.917 -16.807 1.00 86.75 104 PRO A O 1
ATOM 797 N N . ALA A 1 105 ? 14.886 -2.284 -17.756 1.00 87.88 105 ALA A N 1
ATOM 798 C CA . ALA A 1 105 ? 15.479 -2.759 -16.496 1.00 87.88 105 ALA A CA 1
ATOM 799 C C . ALA A 1 105 ? 15.821 -1.645 -15.483 1.00 87.88 105 ALA A C 1
ATOM 801 O O . ALA A 1 105 ? 15.573 -1.805 -14.292 1.00 87.88 105 ALA A O 1
ATOM 802 N N . HIS A 1 106 ? 16.334 -0.503 -15.953 1.00 85.56 106 HIS A N 1
ATOM 803 C CA . HIS A 1 106 ? 16.667 0.630 -15.083 1.00 85.56 106 HIS A CA 1
ATOM 804 C C . HIS A 1 106 ? 15.433 1.249 -14.404 1.00 85.56 106 HIS A C 1
ATOM 806 O O . HIS A 1 106 ? 15.523 1.672 -13.256 1.00 85.56 106 HIS A O 1
ATOM 812 N N . VAL A 1 107 ? 14.277 1.250 -15.077 1.00 86.69 107 VAL A N 1
ATOM 813 C CA . VAL A 1 107 ? 13.007 1.746 -14.525 1.00 86.69 107 VAL A CA 1
ATOM 814 C C . VAL A 1 107 ? 12.475 0.796 -13.462 1.00 86.69 107 VAL A C 1
ATOM 816 O O . VAL A 1 107 ? 12.103 1.232 -12.377 1.00 86.69 107 VAL A O 1
ATOM 819 N N . ARG A 1 108 ? 12.510 -0.512 -13.733 1.00 89.00 108 ARG A N 1
ATOM 820 C CA . ARG A 1 108 ? 12.096 -1.548 -12.774 1.00 89.00 108 ARG A CA 1
ATOM 821 C C . ARG A 1 108 ? 12.907 -1.474 -11.483 1.00 89.00 108 ARG A C 1
ATOM 823 O O . ARG A 1 108 ? 12.353 -1.527 -10.386 1.00 89.00 108 ARG A O 1
ATOM 830 N N . GLU A 1 109 ? 14.221 -1.298 -11.612 1.00 89.12 109 GLU A N 1
ATOM 831 C CA . GLU A 1 109 ? 15.121 -1.145 -10.469 1.00 89.12 109 GLU A CA 1
ATOM 832 C C . GLU A 1 109 ? 14.839 0.144 -9.682 1.00 89.12 109 GLU A C 1
ATOM 834 O O . GLU A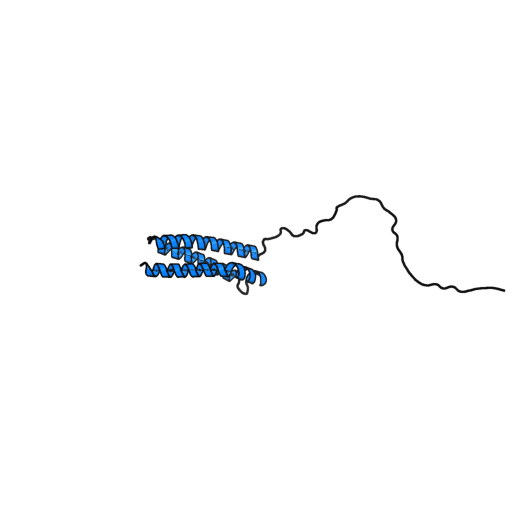 1 109 ? 14.845 0.134 -8.451 1.00 89.12 109 GLU A O 1
ATOM 839 N N . GLU A 1 110 ? 14.563 1.249 -10.373 1.00 88.00 110 GLU A N 1
ATOM 840 C CA . GLU A 1 110 ? 14.255 2.534 -9.750 1.00 88.00 110 GLU A CA 1
ATOM 841 C C . GLU A 1 110 ? 12.918 2.523 -8.996 1.00 88.00 110 GLU A C 1
ATOM 843 O O . GLU A 1 110 ? 12.872 2.936 -7.834 1.00 88.00 110 GLU A O 1
ATOM 848 N N . VAL A 1 111 ? 11.855 1.993 -9.609 1.00 87.94 111 VAL A N 1
ATOM 849 C CA . VAL A 1 111 ? 10.538 1.816 -8.973 1.00 87.94 111 VAL A CA 1
ATOM 850 C C . VAL A 1 111 ? 10.666 0.922 -7.740 1.00 87.94 111 VAL A C 1
ATOM 852 O O . VAL A 1 111 ? 10.220 1.295 -6.653 1.00 87.94 111 VAL A O 1
ATOM 855 N N . SER A 1 112 ? 11.353 -0.217 -7.878 1.00 89.25 112 SER A N 1
ATOM 856 C CA . SER A 1 112 ? 11.615 -1.136 -6.769 1.00 89.25 112 SER A CA 1
ATOM 857 C C . SER A 1 112 ? 12.355 -0.437 -5.623 1.00 89.25 112 SER A C 1
ATOM 859 O O . SER A 1 112 ? 11.918 -0.490 -4.475 1.00 89.25 112 SER A O 1
ATOM 861 N N . LYS A 1 113 ? 13.425 0.314 -5.915 1.00 89.38 113 LYS A N 1
ATOM 862 C CA . LYS A 1 113 ? 14.186 1.055 -4.894 1.00 89.38 113 LYS A CA 1
ATOM 863 C C . LYS A 1 113 ? 13.357 2.117 -4.175 1.00 89.38 113 LYS A C 1
ATOM 865 O O . LYS A 1 113 ? 13.526 2.292 -2.971 1.00 89.38 113 LYS A O 1
ATOM 870 N N . ARG A 1 114 ? 12.495 2.838 -4.896 1.00 87.25 114 ARG A N 1
ATOM 871 C CA . ARG A 1 114 ? 11.712 3.951 -4.336 1.00 87.25 114 ARG A CA 1
ATOM 872 C C . ARG A 1 114 ? 10.504 3.476 -3.536 1.00 87.25 114 ARG A C 1
ATOM 874 O O . ARG A 1 114 ? 10.225 4.044 -2.482 1.00 87.25 114 ARG A O 1
ATOM 881 N N . VAL A 1 115 ? 9.793 2.460 -4.023 1.00 89.31 115 VAL A N 1
ATOM 882 C CA . VAL A 1 115 ? 8.461 2.121 -3.503 1.00 89.31 115 VAL A CA 1
ATOM 883 C C . VAL A 1 115 ? 8.441 0.822 -2.700 1.00 89.31 115 VAL A C 1
ATOM 885 O O . VAL A 1 115 ? 7.666 0.714 -1.752 1.00 89.31 115 VAL A O 1
ATOM 888 N N . ALA A 1 116 ? 9.339 -0.135 -2.963 1.00 89.88 116 ALA A N 1
ATOM 889 C CA . ALA A 1 116 ? 9.289 -1.431 -2.277 1.00 89.88 116 ALA A CA 1
ATOM 890 C C . ALA A 1 116 ? 9.465 -1.323 -0.755 1.00 89.88 116 ALA A C 1
ATOM 892 O O . ALA A 1 116 ? 8.910 -2.138 -0.024 1.00 89.88 116 ALA A O 1
ATOM 893 N N . HIS A 1 117 ? 10.215 -0.331 -0.259 1.00 91.88 117 HIS A N 1
ATOM 894 C CA . HIS A 1 117 ? 10.322 -0.091 1.182 1.00 91.88 117 HIS A CA 1
ATOM 895 C C . HIS A 1 117 ? 8.968 0.283 1.792 1.00 91.88 117 HIS A C 1
ATOM 897 O O . HIS A 1 117 ? 8.533 -0.360 2.739 1.00 91.88 117 HIS A O 1
ATOM 903 N N . ARG A 1 118 ? 8.274 1.258 1.193 1.00 91.88 118 ARG A N 1
ATOM 904 C CA . ARG A 1 118 ? 6.981 1.762 1.678 1.00 91.88 118 ARG A CA 1
ATOM 905 C C . ARG A 1 118 ? 5.913 0.672 1.684 1.00 91.88 118 ARG A C 1
ATOM 907 O O . ARG A 1 118 ? 5.195 0.520 2.663 1.00 91.88 118 ARG A O 1
ATOM 914 N N . VAL A 1 119 ? 5.857 -0.138 0.622 1.00 92.81 119 VAL A N 1
ATOM 915 C CA . VAL A 1 119 ? 4.908 -1.263 0.540 1.00 92.81 119 VAL A CA 1
ATOM 916 C C . VAL A 1 119 ? 5.191 -2.309 1.622 1.00 92.81 119 VAL A C 1
ATOM 918 O O . VAL A 1 119 ? 4.257 -2.853 2.206 1.00 92.81 119 VAL A O 1
ATOM 921 N N . ARG A 1 120 ? 6.467 -2.584 1.932 1.00 93.81 120 ARG A N 1
ATOM 922 C CA . ARG A 1 120 ? 6.828 -3.500 3.028 1.00 93.81 120 ARG A CA 1
ATOM 923 C C . ARG A 1 120 ? 6.455 -2.929 4.390 1.00 93.81 120 ARG A C 1
ATOM 925 O O . ARG A 1 120 ? 5.946 -3.674 5.216 1.00 93.81 120 ARG A O 1
ATOM 932 N N . GLU A 1 121 ? 6.700 -1.644 4.630 1.00 94.31 121 GLU A N 1
ATOM 933 C CA . GLU A 1 121 ? 6.300 -0.987 5.881 1.00 94.31 121 GLU A CA 1
ATOM 934 C C . GLU A 1 121 ? 4.790 -1.082 6.100 1.00 94.31 121 GLU A C 1
ATOM 936 O O . GLU A 1 121 ? 4.362 -1.489 7.179 1.00 94.31 121 GLU A O 1
ATOM 941 N N . LEU A 1 122 ? 4.000 -0.801 5.060 1.00 93.88 122 LEU A N 1
ATOM 942 C CA . LEU A 1 122 ? 2.548 -0.927 5.122 1.00 93.88 122 LEU A CA 1
ATOM 943 C C . LEU A 1 122 ? 2.128 -2.385 5.377 1.00 93.88 122 LEU A C 1
ATOM 945 O O . LEU A 1 122 ? 1.343 -2.644 6.279 1.00 93.88 122 LEU A O 1
ATOM 949 N N . ASP A 1 123 ? 2.722 -3.363 4.685 1.00 94.69 123 ASP A N 1
ATOM 950 C CA . ASP A 1 123 ? 2.460 -4.793 4.929 1.00 94.69 123 ASP A CA 1
ATOM 951 C C . ASP A 1 123 ? 2.755 -5.224 6.375 1.00 94.69 123 ASP A C 1
ATOM 953 O O . ASP A 1 123 ? 1.995 -5.983 6.978 1.00 94.69 123 ASP A O 1
ATOM 957 N N . HIS A 1 124 ? 3.849 -4.730 6.956 1.00 95.38 124 HIS A N 1
ATOM 958 C CA . HIS A 1 124 ? 4.172 -4.985 8.356 1.00 95.38 124 HIS A CA 1
ATOM 959 C C . HIS A 1 124 ? 3.164 -4.332 9.310 1.00 95.38 124 HIS A C 1
ATOM 961 O O . HIS A 1 124 ? 2.797 -4.956 10.307 1.00 95.38 124 HIS A O 1
ATOM 967 N N . ALA A 1 125 ? 2.691 -3.122 9.002 1.00 94.69 125 ALA A N 1
ATOM 968 C CA . ALA A 1 125 ? 1.658 -2.446 9.783 1.00 94.69 125 ALA A CA 1
ATOM 969 C C . ALA A 1 125 ? 0.333 -3.230 9.773 1.00 94.69 125 ALA A C 1
ATOM 971 O O . ALA A 1 125 ? -0.266 -3.428 10.829 1.00 94.69 125 ALA A O 1
ATOM 972 N N . PHE A 1 126 ? -0.066 -3.769 8.617 1.00 91.81 126 PHE A N 1
ATOM 973 C CA . PHE A 1 126 ? -1.236 -4.643 8.497 1.00 91.81 126 PHE A CA 1
ATOM 974 C C . PHE A 1 126 ? -1.117 -5.915 9.324 1.00 91.81 126 PHE A C 1
ATOM 976 O O . PHE A 1 126 ? -2.042 -6.250 10.055 1.00 91.81 126 PHE A O 1
ATOM 983 N N . LYS A 1 127 ? 0.023 -6.609 9.262 1.00 92.81 12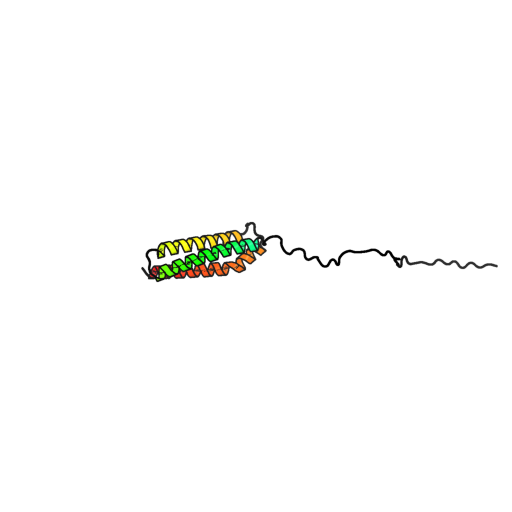7 LYS A N 1
ATOM 984 C CA . LYS A 1 127 ? 0.249 -7.808 10.085 1.00 92.81 127 LYS A CA 1
ATOM 985 C C . LYS A 1 127 ? 0.127 -7.501 11.573 1.00 92.81 127 LYS A C 1
ATOM 987 O O . LYS A 1 127 ? -0.514 -8.251 12.299 1.00 92.81 127 LYS A O 1
ATOM 992 N N . ALA A 1 128 ? 0.690 -6.377 12.017 1.00 92.94 128 ALA A N 1
ATOM 993 C CA . ALA A 1 128 ? 0.563 -5.943 13.403 1.00 92.94 128 ALA A CA 1
ATOM 994 C C . ALA A 1 128 ? -0.897 -5.626 13.779 1.00 92.94 128 ALA A C 1
ATOM 996 O O . ALA A 1 128 ? -1.316 -5.920 14.898 1.00 92.94 128 ALA A O 1
ATOM 997 N N . LEU A 1 129 ? -1.679 -5.047 12.862 1.00 90.06 129 LEU A N 1
ATOM 998 C CA . LEU A 1 129 ? -3.107 -4.796 13.067 1.00 90.06 129 LEU A CA 1
ATOM 999 C C . LEU A 1 129 ? -3.917 -6.101 13.126 1.00 90.06 129 LEU A C 1
ATOM 1001 O O . LEU A 1 129 ? -4.738 -6.265 14.025 1.00 90.06 129 LEU A O 1
ATOM 1005 N N . GLU A 1 130 ? -3.661 -7.047 12.218 1.00 88.56 130 GLU A N 1
ATOM 1006 C CA . GLU A 1 130 ? -4.293 -8.373 12.219 1.00 88.56 130 GLU A CA 1
ATOM 1007 C C . GLU A 1 130 ? -3.999 -9.121 13.527 1.00 88.56 130 GLU A C 1
ATOM 1009 O O . GLU A 1 130 ? -4.919 -9.646 14.154 1.00 88.56 130 GLU A O 1
ATOM 1014 N N . GLU A 1 131 ? -2.743 -9.109 13.984 1.00 89.50 131 GLU A N 1
ATOM 1015 C CA . GLU A 1 131 ? -2.355 -9.694 15.268 1.00 89.50 131 GLU A CA 1
ATOM 1016 C C . GLU A 1 131 ? -3.098 -9.038 16.435 1.00 89.50 131 GLU A C 1
ATOM 1018 O O . GLU A 1 131 ? -3.650 -9.750 17.271 1.00 89.50 131 GLU A O 1
ATOM 1023 N N . LYS A 1 132 ? -3.162 -7.701 16.503 1.00 85.81 132 LYS A N 1
ATOM 1024 C CA . LYS A 1 132 ? -3.896 -6.993 17.568 1.00 85.81 132 LYS A CA 1
ATOM 1025 C C . LYS A 1 132 ? -5.369 -7.381 17.603 1.00 85.81 132 LYS A C 1
ATOM 1027 O O . LYS A 1 132 ? -5.885 -7.702 18.670 1.00 85.81 132 LYS A O 1
ATOM 1032 N N . ALA A 1 133 ? -6.013 -7.403 16.443 1.00 85.62 133 ALA A N 1
ATOM 1033 C CA . ALA A 1 133 ? -7.425 -7.724 16.350 1.00 85.62 133 ALA A CA 1
ATOM 1034 C C . ALA A 1 133 ? -7.725 -9.179 16.749 1.00 85.62 133 ALA A C 1
ATOM 1036 O O . ALA A 1 133 ? -8.741 -9.436 17.380 1.00 85.62 133 ALA A O 1
ATOM 1037 N N . MET A 1 134 ? -6.824 -10.130 16.464 1.00 82.94 134 MET A N 1
ATOM 1038 C CA . MET A 1 134 ? -6.958 -11.518 16.939 1.00 82.94 134 MET A CA 1
ATOM 1039 C C . MET A 1 134 ? -6.876 -11.659 18.468 1.00 82.94 134 MET A C 1
ATOM 1041 O O . MET A 1 134 ? -7.327 -12.668 19.001 1.00 82.94 134 MET A O 1
ATOM 1045 N N . HIS A 1 135 ? -6.275 -10.693 19.169 1.00 77.56 135 HIS A N 1
ATOM 1046 C CA . HIS A 1 135 ? -6.166 -10.696 20.633 1.00 77.56 135 HIS A CA 1
ATOM 1047 C C . HIS A 1 135 ? -7.246 -9.848 21.328 1.00 77.56 135 HIS A C 1
ATOM 1049 O O . HIS A 1 135 ? -7.301 -9.852 22.557 1.00 77.56 135 HIS A O 1
ATOM 1055 N N . GLN A 1 136 ? -8.055 -9.097 20.573 1.00 62.69 136 GLN A N 1
ATOM 1056 C CA . GLN A 1 136 ? -9.132 -8.244 21.094 1.00 62.69 136 GLN A CA 1
ATOM 1057 C C . GLN A 1 136 ? -10.523 -8.910 21.079 1.00 62.69 136 GLN A C 1
ATOM 1059 O O . GLN A 1 136 ? -11.463 -8.295 21.585 1.00 62.69 136 GLN A O 1
ATOM 1064 N N . ASP A 1 137 ? -10.639 -10.132 20.546 1.00 52.44 137 ASP A N 1
ATOM 1065 C CA . ASP A 1 137 ? -11.861 -10.962 20.550 1.00 52.44 137 ASP A CA 1
ATOM 1066 C C . ASP A 1 137 ? -12.049 -11.727 21.879 1.00 52.44 137 ASP A C 1
ATOM 1068 O O . ASP A 1 137 ? -11.056 -12.313 22.384 1.00 52.44 137 ASP A O 1
#